Protein AF-A0A1I7ZQM3-F1 (afdb_monomer)

Solvent-accessible surface area (backbone atoms only — not comparable to full-atom values): 8432 Å² total; per-residue (Å²): 134,57,80,67,60,59,53,55,61,49,48,74,74,44,77,60,56,40,72,76,72,72,52,72,89,86,56,95,66,70,102,60,100,79,82,83,59,92,85,67,74,84,67,52,74,66,54,54,49,51,52,52,23,46,53,50,17,51,54,26,33,54,54,12,51,54,28,45,77,70,70,34,55,71,62,13,45,52,24,20,52,52,8,39,70,52,26,80,77,47,35,69,31,30,35,55,37,16,54,54,31,39,74,72,66,40,36,71,67,15,45,57,28,22,52,52,19,37,72,68,37,74,80,43,62,67,34,62,52,49,42,56,54,41,53,52,54,49,52,52,62,59,58,73,75,66,73,82,128

Sequence (149 aa):
MSSEEVADEWATRNPAVPTLYGFDSSCSTSFLPCFSREGCAPTDPAELRRAQNKDAAARAVAKGVERMKNKQNLGAIQAFNEALSYDEHYADAYVARAATLANDGKFEPAVGDLERALAIDCEHQNARQYIVTTLLAWGNRYHHGCFWN

Secondary structure (DSSP, 8-state):
--HHHHHHHHHTT-TTHHHHHT--TT--S-S-S----TT-----HHHHHHHHHHHHHHHHHHHHHHHHHTT-HHHHHHHHHHHHHH-TT-HHHHHHHHHHHHHTT-HHHHHHHHHHHHHH-TT-HHHHHHHHHHHHHHHHHHHTT----

Foldseek 3Di:
DDPVVVVVVVCVVCVCVCVVPVHDPVDPDDDDPDDPDPPPPPPPVVNVLLVVLQVQLVVLQVVLVVCVVVVNLVSSLVSLVSSCVSPVLNLSSLLSNLVSCLVVVNLVSSLVSLVSSCVSPVVPPSSVVSNVVSVVSNVVVVVVVPPDD

Mean predicted aligned error: 13.29 Å

Structure (mmCIF, N/CA/C/O backbone):
data_AF-A0A1I7ZQM3-F1
#
_entry.id   AF-A0A1I7ZQM3-F1
#
loop_
_atom_site.group_PDB
_atom_site.id
_atom_site.type_symbol
_atom_site.label_atom_id
_atom_site.label_alt_id
_atom_site.label_comp_id
_atom_site.label_asym_id
_atom_site.label_entity_id
_atom_site.label_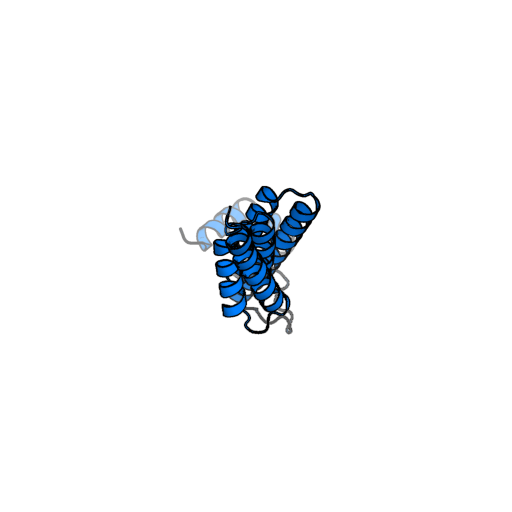seq_id
_atom_site.pdbx_PDB_ins_code
_atom_site.Cartn_x
_atom_site.Cartn_y
_atom_site.Cartn_z
_atom_site.occupancy
_atom_site.B_iso_or_equiv
_atom_site.auth_seq_id
_atom_site.auth_comp_id
_atom_site.auth_asym_id
_atom_site.auth_atom_id
_atom_site.pdbx_PDB_model_num
ATOM 1 N N . MET A 1 1 ? 9.969 18.703 -40.131 1.00 48.38 1 MET A N 1
ATOM 2 C CA . MET A 1 1 ? 11.324 18.922 -39.604 1.00 48.38 1 MET A CA 1
ATOM 3 C C . MET A 1 1 ? 11.761 17.604 -39.012 1.00 48.38 1 MET A C 1
ATOM 5 O O . MET A 1 1 ? 11.163 17.166 -38.031 1.00 48.38 1 MET A O 1
ATOM 9 N N . SER A 1 2 ? 12.640 16.893 -39.714 1.00 42.41 2 SER A N 1
ATOM 10 C CA . SER A 1 2 ? 13.170 15.617 -39.229 1.00 42.41 2 SER A CA 1
ATOM 11 C C . SER A 1 2 ? 14.131 15.882 -38.069 1.00 42.41 2 SER A C 1
ATOM 13 O O . SER A 1 2 ? 14.695 16.968 -37.948 1.00 42.41 2 SER A O 1
ATOM 15 N N . SER A 1 3 ? 14.313 14.897 -37.195 1.00 46.19 3 SER A N 1
ATOM 16 C CA . SER A 1 3 ? 15.253 14.953 -36.066 1.00 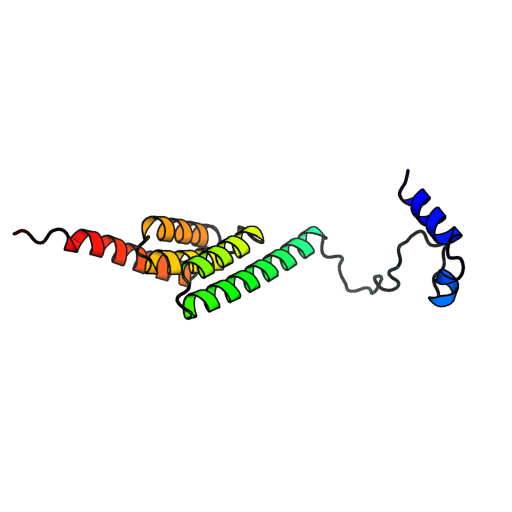46.19 3 SER A CA 1
ATOM 17 C C . SER A 1 3 ? 16.688 15.279 -36.508 1.00 46.19 3 SER A C 1
ATOM 19 O O . SER A 1 3 ? 17.459 15.839 -35.736 1.00 46.19 3 SER A O 1
ATOM 21 N N . GLU A 1 4 ? 17.024 14.933 -37.752 1.00 47.25 4 GLU A N 1
ATOM 22 C CA . GLU A 1 4 ? 18.316 15.180 -38.399 1.00 47.25 4 GLU A CA 1
ATOM 23 C C . GLU A 1 4 ? 18.546 16.677 -38.655 1.00 47.25 4 GLU A C 1
ATOM 25 O O . GLU A 1 4 ? 19.622 17.195 -38.381 1.00 47.25 4 GLU A O 1
ATOM 30 N N . GLU A 1 5 ? 17.501 17.403 -39.061 1.00 49.47 5 GLU A N 1
ATOM 31 C CA . GLU A 1 5 ? 17.571 18.829 -39.410 1.00 49.47 5 GLU A CA 1
ATOM 32 C C . GLU A 1 5 ? 17.891 19.712 -38.185 1.00 49.47 5 GLU A C 1
ATOM 34 O O . GLU A 1 5 ? 18.591 20.718 -38.286 1.00 49.47 5 GLU A O 1
ATOM 39 N N . VAL A 1 6 ? 17.431 19.304 -36.995 1.00 53.88 6 VAL A N 1
ATOM 40 C CA . VAL A 1 6 ? 17.643 20.037 -35.732 1.00 53.88 6 VAL A CA 1
ATOM 41 C C . VAL A 1 6 ? 19.065 19.840 -35.184 1.00 53.88 6 VAL A C 1
ATOM 43 O O . VAL A 1 6 ? 19.621 20.750 -34.562 1.00 53.88 6 VAL A O 1
ATOM 46 N N . ALA A 1 7 ? 19.672 18.670 -35.410 1.00 53.00 7 ALA A N 1
ATOM 47 C CA . ALA A 1 7 ? 21.038 18.380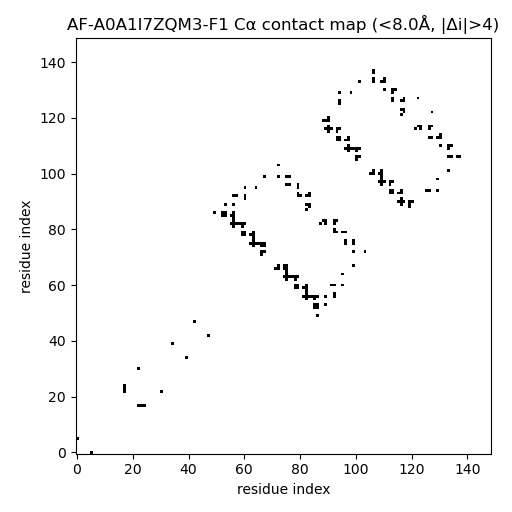 -34.968 1.00 53.00 7 ALA A CA 1
ATOM 48 C C . ALA A 1 7 ? 22.074 19.200 -35.757 1.00 53.00 7 ALA A C 1
ATOM 50 O O . ALA A 1 7 ? 23.000 19.765 -35.162 1.00 53.00 7 ALA A O 1
ATOM 51 N N . ASP A 1 8 ? 21.859 19.346 -37.066 1.00 54.56 8 ASP A N 1
ATOM 52 C CA . ASP A 1 8 ? 22.720 20.136 -37.952 1.00 54.56 8 ASP A CA 1
ATOM 53 C C . ASP A 1 8 ? 22.687 21.639 -37.614 1.00 54.56 8 ASP A C 1
ATOM 55 O O . ASP A 1 8 ? 23.721 22.319 -37.629 1.00 54.56 8 ASP A O 1
ATOM 59 N N . GLU A 1 9 ? 21.522 22.167 -37.224 1.00 53.16 9 GLU A N 1
ATOM 60 C CA . GLU A 1 9 ? 21.336 23.582 -36.858 1.00 53.16 9 GLU A CA 1
ATOM 61 C C . GLU A 1 9 ? 21.964 23.955 -35.494 1.00 53.16 9 GLU A C 1
ATOM 63 O O . GLU A 1 9 ? 22.259 25.125 -35.212 1.00 53.16 9 GLU A O 1
ATOM 68 N N . TRP A 1 10 ? 22.156 22.974 -34.609 1.00 57.56 10 TRP A N 1
ATOM 69 C CA . TRP A 1 10 ? 22.869 23.156 -33.341 1.00 57.56 10 TRP A CA 1
ATOM 70 C C . TRP A 1 10 ? 24.388 23.071 -33.535 1.00 57.56 10 TRP A C 1
ATOM 72 O O . TRP A 1 10 ? 25.122 23.920 -33.017 1.00 57.56 10 TRP A O 1
ATOM 82 N N . ALA A 1 11 ? 24.858 22.103 -34.327 1.00 54.03 11 ALA A N 1
ATOM 83 C CA . ALA A 1 11 ? 26.281 21.897 -34.604 1.00 54.03 11 ALA A CA 1
ATOM 84 C C . ALA A 1 11 ? 26.919 23.100 -35.322 1.00 54.03 11 ALA A C 1
ATOM 86 O O . ALA A 1 11 ? 28.038 23.503 -35.002 1.00 54.03 11 ALA A O 1
ATOM 87 N N . THR A 1 12 ? 26.180 23.741 -36.230 1.00 58.47 12 THR A N 1
ATOM 88 C CA . THR A 1 12 ? 26.615 24.966 -36.926 1.00 58.47 12 THR A CA 1
ATOM 89 C C . THR A 1 12 ? 26.738 26.182 -36.006 1.00 58.47 12 THR A C 1
ATOM 91 O O . THR A 1 12 ? 27.559 27.063 -36.261 1.00 58.47 12 THR A O 1
ATOM 94 N N . ARG A 1 13 ? 25.970 26.234 -34.911 1.00 58.44 13 ARG A N 1
ATOM 95 C CA . ARG A 1 13 ? 26.021 27.336 -33.936 1.00 58.44 13 ARG A CA 1
ATOM 96 C C . ARG A 1 13 ? 27.150 27.214 -32.916 1.00 58.44 13 ARG A C 1
ATOM 98 O O . ARG A 1 13 ? 27.519 28.226 -32.328 1.00 58.44 13 ARG A O 1
ATOM 105 N N . ASN A 1 14 ? 27.700 26.020 -32.703 1.00 56.03 14 ASN A N 1
ATOM 106 C CA . ASN A 1 14 ? 28.720 25.771 -31.681 1.00 56.03 14 ASN A CA 1
ATOM 107 C C . ASN A 1 14 ? 29.852 24.856 -32.197 1.00 56.03 14 ASN A C 1
ATOM 109 O O . ASN A 1 14 ? 30.044 23.741 -31.705 1.00 56.03 14 ASN A O 1
ATOM 113 N N . PRO A 1 15 ? 30.665 25.343 -33.154 1.00 59.47 15 PRO A N 1
ATOM 114 C CA . PRO A 1 15 ? 31.665 24.537 -33.863 1.00 59.47 15 PRO A CA 1
ATOM 115 C C . PRO A 1 15 ? 32.834 24.055 -32.987 1.00 59.47 15 PRO A C 1
ATOM 117 O O . PRO A 1 15 ? 33.605 23.198 -33.405 1.00 59.47 15 PRO A O 1
ATOM 120 N N . ALA A 1 16 ? 32.987 24.590 -31.771 1.00 57.12 16 ALA A N 1
ATOM 121 C CA . ALA A 1 16 ? 34.057 24.205 -30.851 1.00 57.12 16 ALA A CA 1
ATOM 122 C C . ALA A 1 16 ? 33.713 22.986 -29.978 1.00 57.12 16 ALA A C 1
ATOM 124 O O . ALA A 1 16 ? 34.618 22.346 -29.448 1.00 57.12 16 ALA A O 1
ATOM 125 N N . VAL A 1 17 ? 32.428 22.657 -29.811 1.00 61.72 17 VAL A N 1
ATOM 126 C CA . VAL A 1 17 ? 31.974 21.601 -28.887 1.00 61.72 17 VAL A CA 1
ATOM 127 C C . VAL A 1 17 ? 32.498 20.205 -29.266 1.00 61.72 17 VAL A C 1
ATOM 129 O O . VAL A 1 17 ? 32.964 19.508 -28.361 1.00 61.72 17 VAL A O 1
ATOM 132 N N . PRO A 1 18 ? 32.523 19.794 -30.553 1.00 57.22 18 PRO A N 1
ATOM 133 C CA . PRO A 1 18 ? 33.075 18.494 -30.947 1.00 57.22 18 PRO A CA 1
ATOM 134 C C . PRO A 1 18 ? 34.563 18.358 -30.600 1.00 57.22 18 PRO A C 1
ATOM 136 O O . PRO A 1 18 ? 34.988 17.338 -30.066 1.00 57.22 18 PRO A O 1
ATOM 139 N N . THR A 1 19 ? 35.341 19.422 -30.809 1.00 56.12 19 THR A N 1
ATOM 140 C CA . THR A 1 19 ? 36.781 19.462 -30.516 1.00 56.12 19 THR A CA 1
ATOM 141 C C . THR A 1 19 ? 37.074 19.493 -29.014 1.00 56.12 19 THR A C 1
ATOM 143 O O . THR A 1 19 ? 38.058 18.912 -28.568 1.00 56.12 19 THR A O 1
ATOM 146 N N . LEU A 1 20 ? 36.224 20.154 -28.220 1.00 54.81 20 LEU A N 1
ATOM 147 C CA . LEU A 1 20 ? 36.430 20.339 -26.778 1.00 54.81 20 LEU A CA 1
ATOM 148 C C . LEU A 1 20 ? 36.115 19.072 -25.967 1.00 54.81 20 LEU A C 1
ATOM 150 O O . LEU A 1 20 ? 36.711 18.854 -24.915 1.00 54.81 20 LEU A O 1
ATOM 154 N N . TYR A 1 21 ? 35.213 18.231 -26.479 1.00 57.59 21 TYR A N 1
ATOM 155 C CA . TYR A 1 21 ? 34.793 16.977 -25.844 1.00 57.59 21 TYR A CA 1
ATOM 156 C C . TYR A 1 21 ? 35.175 15.714 -26.635 1.00 57.59 21 TYR A C 1
ATOM 158 O O . TYR A 1 21 ? 34.867 14.611 -26.192 1.00 57.59 21 TYR A O 1
ATOM 166 N N . GLY A 1 22 ? 35.867 15.857 -27.772 1.00 51.44 22 GLY A N 1
ATOM 167 C CA . GLY A 1 22 ? 36.416 14.745 -28.555 1.00 51.44 22 GLY A CA 1
ATOM 168 C C . GLY A 1 22 ? 35.377 13.890 -29.290 1.00 51.44 22 GLY A C 1
ATOM 169 O O . GLY A 1 22 ? 35.565 12.680 -29.389 1.00 51.44 22 GLY A O 1
ATOM 170 N N . PHE A 1 23 ? 34.289 14.484 -29.788 1.00 51.47 23 PHE A N 1
ATOM 171 C CA . PHE A 1 23 ? 33.257 13.767 -30.551 1.00 51.47 23 PHE A CA 1
ATOM 172 C C . PHE A 1 23 ? 33.463 13.899 -32.066 1.00 51.47 23 PHE A C 1
ATOM 174 O O . PHE A 1 23 ? 33.702 14.994 -32.570 1.00 51.47 23 PHE A O 1
ATOM 181 N N . ASP A 1 24 ? 33.311 12.786 -32.789 1.00 50.75 24 ASP A N 1
ATOM 182 C CA . ASP A 1 24 ? 33.256 12.747 -34.254 1.00 50.75 24 ASP A CA 1
ATOM 183 C C . ASP A 1 24 ? 31.814 12.995 -34.725 1.00 50.75 24 ASP A C 1
ATOM 185 O O . ASP A 1 24 ? 30.910 12.201 -34.456 1.00 50.75 24 ASP A O 1
ATOM 189 N N . SER A 1 25 ? 31.595 14.119 -35.410 1.00 51.81 25 SER A N 1
ATOM 190 C CA . SER A 1 25 ? 30.286 14.554 -35.908 1.00 51.81 25 SER A CA 1
ATOM 191 C C . SER A 1 25 ? 29.799 13.787 -37.141 1.00 51.81 25 SER A C 1
ATOM 193 O O . SER A 1 25 ? 28.681 14.023 -37.589 1.00 51.81 25 SER A O 1
ATOM 195 N N . SER A 1 26 ? 30.604 12.879 -37.699 1.00 52.97 26 SER A N 1
ATOM 196 C CA . SER A 1 26 ? 30.219 12.058 -3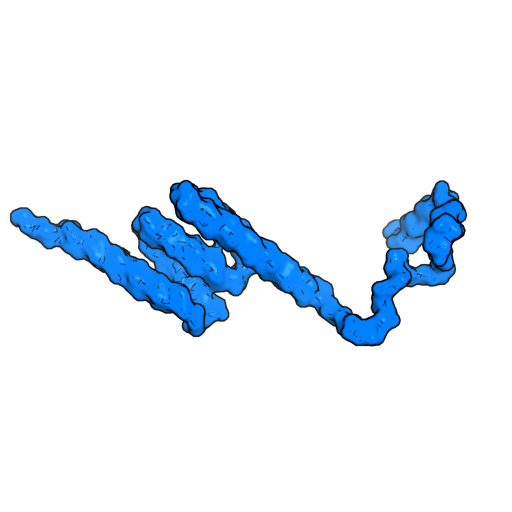8.855 1.00 52.97 26 SER A CA 1
ATOM 197 C C . SER A 1 26 ? 29.487 10.761 -38.485 1.00 52.97 26 SER A C 1
ATOM 199 O O . SER A 1 26 ? 28.962 10.072 -39.360 1.00 52.97 26 SER A O 1
ATOM 201 N N . CYS A 1 27 ? 29.412 10.423 -37.194 1.00 48.34 27 CYS A N 1
ATOM 202 C CA . CYS A 1 27 ? 28.770 9.204 -36.722 1.00 48.34 27 CYS A CA 1
ATOM 203 C C . CYS A 1 27 ? 27.297 9.472 -36.368 1.00 48.34 27 CYS A C 1
ATOM 205 O O . CYS A 1 27 ? 27.001 10.142 -35.380 1.00 48.34 27 CYS A O 1
ATOM 207 N N . SER A 1 28 ? 26.353 8.920 -37.141 1.00 55.09 28 SER A N 1
ATOM 208 C CA . SER A 1 28 ? 24.897 9.054 -36.923 1.00 55.09 28 SER A CA 1
ATOM 209 C C . SER A 1 28 ? 24.363 8.373 -35.650 1.00 55.09 28 SER A C 1
ATOM 211 O O . SER A 1 28 ? 23.161 8.149 -35.519 1.00 55.09 28 SER A O 1
ATOM 213 N N . THR A 1 29 ? 25.216 8.040 -34.684 1.00 53.34 29 THR A N 1
ATOM 214 C CA . THR A 1 29 ? 24.809 7.457 -33.405 1.00 53.34 29 THR A CA 1
ATOM 215 C C . THR A 1 29 ? 25.239 8.364 -32.259 1.00 53.34 29 THR A C 1
ATOM 217 O O . THR A 1 29 ? 26.406 8.396 -31.889 1.00 53.34 29 THR A O 1
ATOM 220 N N . SER A 1 30 ? 24.250 9.106 -31.750 1.00 54.75 30 SER A N 1
ATOM 221 C CA . SER A 1 30 ? 24.079 9.702 -30.412 1.00 54.75 30 SER A CA 1
ATOM 222 C C . SER A 1 30 ? 25.282 9.780 -29.451 1.00 54.75 30 SER A C 1
ATOM 224 O O . SER A 1 30 ? 25.955 8.786 -29.210 1.00 54.75 30 SER A O 1
ATOM 226 N N . PHE A 1 31 ? 25.398 10.934 -28.772 1.00 51.62 31 PHE A N 1
ATOM 227 C CA . PHE A 1 31 ? 26.291 11.360 -27.667 1.00 51.62 31 PHE A CA 1
ATOM 228 C C . PHE A 1 31 ? 26.476 10.413 -26.443 1.00 51.62 31 PHE A C 1
ATOM 230 O O . PHE A 1 31 ? 26.564 10.867 -25.304 1.00 51.62 31 PHE A O 1
ATOM 237 N N . LEU A 1 32 ? 26.587 9.098 -26.620 1.00 50.34 32 LEU A N 1
ATOM 238 C CA . LEU A 1 32 ? 26.950 8.153 -25.562 1.00 50.34 32 LEU A CA 1
ATOM 239 C C . LEU A 1 32 ? 28.145 7.302 -26.009 1.00 50.34 32 LEU A C 1
ATOM 241 O O . LEU A 1 32 ? 27.961 6.211 -26.549 1.00 50.34 32 LEU A O 1
ATOM 245 N N . PRO A 1 33 ? 29.386 7.740 -25.742 1.00 48.06 33 PRO A N 1
ATOM 246 C CA . PRO A 1 33 ? 30.571 6.940 -25.994 1.00 48.06 33 PRO A CA 1
ATOM 247 C C . PRO A 1 33 ? 30.786 5.962 -24.829 1.00 48.06 33 PRO A C 1
ATOM 249 O O . PRO A 1 33 ? 31.800 6.043 -24.152 1.00 48.06 33 PRO A O 1
ATOM 252 N N . CYS A 1 34 ? 29.808 5.092 -24.536 1.00 42.47 34 CYS A N 1
ATOM 253 C CA . CYS A 1 34 ? 29.995 3.829 -23.799 1.00 42.47 34 CYS A CA 1
ATOM 254 C C . CYS A 1 34 ? 28.662 3.065 -23.650 1.00 42.47 34 CYS A C 1
ATOM 256 O O . CYS A 1 34 ? 28.076 3.023 -22.573 1.00 42.47 34 CYS A O 1
ATOM 258 N N . PHE A 1 35 ? 28.158 2.442 -24.715 1.00 44.31 35 PHE A N 1
ATOM 259 C CA . PHE A 1 35 ? 27.136 1.388 -24.573 1.00 44.31 35 PHE A CA 1
ATOM 260 C C . PHE A 1 35 ? 27.385 0.189 -25.498 1.00 44.31 35 PHE A C 1
ATOM 262 O O . PHE A 1 35 ? 26.479 -0.571 -25.807 1.00 44.31 35 PHE A O 1
ATOM 269 N N . SER A 1 36 ? 28.645 -0.013 -25.891 1.00 46.16 36 SER A N 1
ATOM 270 C CA . SER A 1 36 ? 29.105 -1.226 -26.577 1.00 46.16 36 SER A CA 1
ATOM 271 C C . SER A 1 36 ? 30.108 -1.978 -25.706 1.00 46.16 36 SER A C 1
ATOM 273 O O . SER A 1 36 ? 31.184 -2.357 -26.158 1.00 46.16 36 SER A O 1
ATOM 275 N N . ARG A 1 37 ? 29.784 -2.163 -24.419 1.00 44.38 37 ARG A N 1
ATOM 276 C CA . ARG A 1 37 ? 30.452 -3.179 -23.602 1.00 44.38 37 ARG A CA 1
ATOM 277 C C . ARG A 1 37 ? 29.630 -4.454 -23.717 1.00 44.38 37 ARG A C 1
ATOM 279 O O . ARG A 1 37 ? 28.546 -4.550 -23.142 1.00 44.38 37 ARG A O 1
ATOM 286 N N . GLU A 1 38 ? 30.151 -5.401 -24.486 1.00 41.31 38 GLU A N 1
ATOM 287 C CA . GLU A 1 38 ? 29.660 -6.776 -24.542 1.00 41.31 38 GLU A CA 1
ATOM 288 C C . GLU A 1 38 ? 29.453 -7.285 -23.103 1.00 41.31 38 GLU A C 1
ATOM 290 O O . GLU A 1 38 ? 30.390 -7.327 -22.303 1.00 41.31 38 GLU A O 1
ATOM 295 N N . GLY A 1 39 ? 28.194 -7.555 -22.740 1.00 52.12 39 GLY A N 1
ATOM 296 C CA . GLY A 1 39 ? 27.797 -8.006 -21.401 1.00 52.12 39 GLY A CA 1
ATOM 297 C C . GLY A 1 39 ? 26.708 -7.179 -20.707 1.00 52.12 39 GLY A C 1
ATOM 298 O O . GLY A 1 39 ? 26.119 -7.672 -19.750 1.00 52.12 39 GLY A O 1
ATOM 299 N N . CYS A 1 40 ? 26.381 -5.973 -21.183 1.00 49.41 40 CYS A N 1
ATOM 300 C CA . CYS A 1 40 ? 25.166 -5.272 -20.755 1.00 49.41 40 CYS A CA 1
ATOM 301 C C . CYS A 1 40 ? 24.065 -5.587 -21.773 1.00 49.41 40 CYS A C 1
ATOM 303 O O . CYS A 1 40 ? 24.005 -4.964 -22.831 1.00 49.41 40 CYS A O 1
ATOM 305 N N . ALA A 1 41 ? 23.251 -6.615 -21.517 1.00 49.59 41 ALA A N 1
ATOM 306 C CA . ALA A 1 41 ? 22.086 -6.865 -22.360 1.00 49.59 41 ALA A CA 1
ATOM 307 C C . ALA A 1 41 ? 21.244 -5.575 -22.416 1.00 49.59 41 ALA A C 1
ATOM 309 O O . ALA A 1 41 ? 21.043 -4.963 -21.360 1.00 49.59 41 ALA A O 1
ATOM 310 N N . PRO A 1 42 ? 20.766 -5.133 -23.596 1.00 52.38 42 PRO A N 1
ATOM 311 C CA . PRO A 1 42 ? 19.744 -4.105 -23.647 1.00 52.38 42 PRO A CA 1
ATOM 312 C C . PRO A 1 42 ? 18.521 -4.694 -22.947 1.00 52.38 42 PRO A C 1
ATOM 314 O O . PRO A 1 42 ? 17.788 -5.492 -23.523 1.00 52.38 42 PRO A O 1
ATOM 317 N N . THR A 1 43 ? 18.352 -4.369 -21.668 1.00 64.38 43 THR A N 1
ATOM 318 C CA . THR A 1 43 ? 17.070 -4.568 -21.004 1.00 64.38 43 THR A CA 1
ATOM 319 C C . THR A 1 43 ? 16.073 -3.768 -21.818 1.00 64.38 43 THR A C 1
ATOM 321 O O . THR A 1 43 ? 16.337 -2.617 -22.184 1.00 64.38 43 THR A O 1
ATOM 324 N N . ASP A 1 44 ? 14.978 -4.415 -22.201 1.00 79.94 44 ASP A N 1
ATOM 325 C CA . ASP A 1 44 ? 13.920 -3.762 -22.959 1.00 79.94 44 ASP A CA 1
ATOM 326 C C . ASP A 1 44 ? 13.581 -2.438 -22.236 1.00 79.94 44 ASP A C 1
ATOM 328 O O . ASP A 1 44 ? 13.388 -2.447 -21.014 1.00 79.94 44 ASP A O 1
ATOM 332 N N . PRO A 1 45 ? 13.533 -1.275 -22.916 1.00 82.25 45 PRO A N 1
ATOM 333 C CA . PRO A 1 45 ? 13.135 -0.016 -22.285 1.00 82.25 45 PRO A CA 1
ATOM 334 C C . PRO A 1 45 ? 11.823 -0.113 -21.483 1.00 82.25 45 PRO A C 1
ATOM 336 O O . PRO A 1 45 ? 11.584 0.683 -20.568 1.00 82.25 45 PRO A O 1
ATOM 339 N N . ALA A 1 46 ? 10.947 -1.069 -21.804 1.00 85.06 46 ALA A N 1
ATOM 340 C CA . ALA A 1 46 ? 9.783 -1.404 -20.991 1.00 85.06 46 ALA A CA 1
ATOM 341 C C . ALA A 1 46 ? 10.144 -2.063 -19.644 1.00 85.06 46 ALA A C 1
ATOM 343 O O . ALA A 1 46 ? 9.564 -1.696 -18.623 1.00 85.06 46 ALA A O 1
ATOM 344 N N . GLU A 1 47 ? 11.100 -2.990 -19.608 1.00 84.88 47 GLU A N 1
ATOM 345 C CA . GLU A 1 47 ? 11.599 -3.621 -18.377 1.00 84.88 47 GLU A CA 1
ATOM 346 C C . GLU A 1 47 ? 12.269 -2.607 -17.452 1.00 84.88 47 GLU A C 1
ATOM 348 O O . GLU A 1 47 ? 11.982 -2.591 -16.254 1.00 84.88 47 GLU A O 1
ATOM 353 N N . LEU A 1 48 ? 13.083 -1.702 -18.006 1.00 86.69 48 LEU A N 1
ATOM 354 C CA . LEU A 1 48 ? 13.699 -0.616 -17.237 1.00 86.69 48 LEU A CA 1
ATOM 355 C C . LEU A 1 48 ? 12.644 0.262 -16.559 1.00 86.69 48 LEU A C 1
ATOM 357 O O . LEU A 1 48 ? 12.746 0.539 -15.364 1.00 86.69 48 LEU A O 1
ATOM 361 N N . ARG A 1 49 ? 11.597 0.655 -17.295 1.00 89.94 49 ARG A N 1
ATOM 362 C CA . ARG A 1 49 ? 10.489 1.440 -16.729 1.00 89.94 49 ARG A CA 1
ATOM 363 C C . ARG A 1 49 ? 9.729 0.673 -15.652 1.00 89.94 49 ARG A C 1
ATOM 365 O O . ARG A 1 49 ? 9.417 1.252 -14.618 1.00 89.94 49 ARG A O 1
ATOM 372 N N . ARG A 1 50 ? 9.463 -0.622 -15.850 1.00 88.94 50 ARG A N 1
ATOM 373 C CA . ARG A 1 50 ? 8.810 -1.467 -14.832 1.00 88.94 50 ARG A CA 1
ATOM 374 C C . ARG A 1 50 ? 9.634 -1.541 -13.548 1.00 88.94 50 ARG A C 1
ATOM 376 O O . ARG A 1 50 ? 9.077 -1.354 -12.471 1.00 88.94 50 ARG A O 1
ATOM 383 N N . ALA A 1 51 ? 10.945 -1.756 -13.654 1.00 90.62 51 ALA A N 1
ATOM 384 C CA . ALA A 1 51 ? 11.839 -1.787 -12.498 1.00 90.62 51 ALA A CA 1
ATOM 385 C C . ALA A 1 51 ? 11.854 -0.438 -11.758 1.00 90.62 51 ALA A C 1
ATOM 387 O O . ALA A 1 51 ? 11.652 -0.393 -10.547 1.00 90.62 51 ALA A O 1
ATOM 388 N N . GLN A 1 52 ? 11.987 0.669 -12.493 1.00 93.81 52 GLN A N 1
ATOM 389 C CA . GLN A 1 52 ? 11.964 2.018 -11.919 1.00 93.81 52 GLN A CA 1
ATOM 390 C C . GLN A 1 52 ? 10.639 2.342 -11.219 1.00 93.81 52 GLN A C 1
ATOM 392 O O . GLN A 1 52 ? 10.646 2.918 -10.128 1.00 93.81 52 GLN A O 1
ATOM 397 N N . ASN A 1 53 ? 9.512 1.962 -11.824 1.00 95.69 53 ASN A N 1
ATOM 398 C CA . ASN A 1 53 ? 8.183 2.141 -11.246 1.00 95.69 53 ASN A CA 1
ATOM 399 C C . ASN A 1 53 ? 8.012 1.320 -9.969 1.00 95.69 53 ASN A C 1
ATOM 401 O O . ASN A 1 53 ? 7.535 1.849 -8.966 1.00 95.69 53 ASN A O 1
ATOM 405 N N . LYS A 1 54 ? 8.463 0.062 -9.972 1.00 95.56 54 LYS A N 1
ATOM 406 C CA . LYS A 1 54 ? 8.448 -0.796 -8.786 1.00 95.56 54 LYS A CA 1
ATOM 407 C C . LYS A 1 54 ? 9.294 -0.206 -7.653 1.00 95.56 54 LYS A C 1
ATOM 409 O O . LYS A 1 54 ? 8.839 -0.145 -6.512 1.00 95.56 54 LYS A O 1
ATOM 414 N N . ASP A 1 55 ? 10.483 0.308 -7.961 1.00 96.19 55 ASP A N 1
ATOM 415 C CA . ASP A 1 55 ? 11.340 0.974 -6.974 1.00 96.19 55 ASP A CA 1
ATOM 416 C C . ASP A 1 55 ? 10.704 2.268 -6.437 1.00 96.19 55 ASP A C 1
ATOM 418 O O . ASP A 1 55 ? 10.827 2.593 -5.252 1.00 96.19 55 ASP A O 1
ATOM 422 N N . ALA A 1 56 ? 10.018 3.031 -7.294 1.00 97.25 56 ALA A N 1
ATOM 423 C CA . ALA A 1 56 ? 9.268 4.217 -6.887 1.00 97.25 56 ALA A CA 1
ATOM 424 C C . ALA A 1 56 ? 8.087 3.860 -5.974 1.00 97.25 56 ALA A C 1
ATOM 426 O O . ALA A 1 56 ? 7.912 4.504 -4.934 1.00 97.25 56 ALA A O 1
ATOM 427 N N . ALA A 1 57 ? 7.347 2.799 -6.302 1.00 97.88 57 ALA A N 1
ATOM 428 C CA . ALA A 1 57 ? 6.281 2.262 -5.467 1.00 97.88 57 ALA A CA 1
ATOM 429 C C . ALA A 1 57 ? 6.812 1.847 -4.088 1.00 97.88 57 ALA A C 1
ATOM 431 O O . ALA A 1 57 ? 6.274 2.282 -3.068 1.00 97.88 57 ALA A O 1
ATOM 432 N N . ALA A 1 58 ? 7.927 1.112 -4.036 1.00 97.62 58 ALA A N 1
ATOM 433 C CA . ALA A 1 58 ? 8.560 0.697 -2.785 1.00 97.62 58 ALA A CA 1
ATOM 434 C C . ALA A 1 58 ? 8.949 1.893 -1.893 1.00 97.62 58 ALA A C 1
ATOM 436 O O . ALA A 1 58 ? 8.661 1.902 -0.691 1.00 97.62 58 ALA A O 1
ATOM 437 N N . ARG A 1 59 ? 9.542 2.949 -2.470 1.00 98.06 59 ARG A N 1
ATOM 438 C CA . ARG A 1 59 ? 9.869 4.184 -1.728 1.00 98.06 59 ARG A CA 1
ATOM 439 C C . ARG A 1 59 ? 8.621 4.896 -1.204 1.00 98.06 59 ARG A C 1
ATOM 441 O O . ARG A 1 59 ? 8.619 5.374 -0.068 1.00 98.06 59 ARG A O 1
ATOM 448 N N . ALA A 1 60 ? 7.559 4.964 -2.004 1.00 98.00 60 ALA A N 1
ATOM 449 C CA . ALA A 1 60 ? 6.293 5.562 -1.591 1.00 98.00 60 ALA A CA 1
ATOM 450 C C . ALA A 1 60 ? 5.626 4.764 -0.452 1.00 98.00 60 ALA A C 1
ATOM 452 O O . ALA A 1 60 ? 5.139 5.366 0.509 1.00 98.00 60 ALA A O 1
ATOM 453 N N . VAL A 1 61 ? 5.695 3.427 -0.480 1.00 98.12 61 VAL A N 1
ATOM 454 C CA . VAL A 1 61 ? 5.253 2.574 0.637 1.00 98.12 61 VAL A CA 1
ATOM 455 C C . VAL A 1 61 ? 6.065 2.851 1.898 1.00 98.12 61 VAL A C 1
ATOM 457 O O . VAL A 1 61 ? 5.471 3.060 2.955 1.00 98.12 61 VAL A O 1
ATOM 460 N N . ALA A 1 62 ? 7.395 2.930 1.808 1.00 97.88 62 ALA A N 1
ATOM 461 C CA . ALA A 1 62 ? 8.241 3.239 2.963 1.00 97.88 62 ALA A CA 1
ATOM 462 C C . ALA A 1 62 ? 7.847 4.578 3.619 1.00 97.88 62 ALA A C 1
ATOM 464 O O . ALA A 1 62 ? 7.636 4.642 4.832 1.00 97.88 62 ALA A O 1
ATOM 465 N N . LYS A 1 63 ? 7.624 5.618 2.809 1.00 97.62 63 LYS A N 1
ATOM 466 C CA . LYS A 1 63 ? 7.107 6.922 3.259 1.00 97.62 63 LYS A CA 1
ATOM 467 C C . LYS A 1 63 ? 5.722 6.811 3.908 1.00 97.62 63 LYS A C 1
ATOM 469 O O . LYS A 1 63 ? 5.451 7.472 4.911 1.00 97.62 63 LYS A O 1
ATOM 474 N N . GLY A 1 64 ? 4.831 5.986 3.359 1.00 97.69 64 GLY A N 1
ATOM 475 C CA . GLY A 1 64 ? 3.519 5.712 3.951 1.00 97.69 64 GLY A CA 1
ATOM 476 C C . GLY A 1 64 ? 3.624 5.051 5.325 1.00 97.69 64 GLY A C 1
ATOM 477 O O . GLY A 1 64 ? 2.973 5.494 6.271 1.00 97.69 64 GLY A O 1
ATOM 478 N N . VAL A 1 65 ? 4.513 4.068 5.470 1.00 96.69 65 VAL A N 1
ATOM 479 C CA . VAL A 1 65 ? 4.789 3.385 6.743 1.00 96.69 65 VAL A CA 1
ATOM 480 C C . VAL A 1 65 ? 5.357 4.351 7.788 1.00 96.69 65 VAL A C 1
ATOM 482 O O . VAL A 1 65 ? 4.949 4.306 8.948 1.00 96.69 65 VAL A O 1
ATOM 485 N N . GLU A 1 66 ? 6.251 5.265 7.408 1.00 97.25 66 GLU A N 1
ATOM 486 C CA . GLU A 1 66 ? 6.730 6.321 8.313 1.00 97.25 66 GLU A CA 1
ATOM 487 C C . GLU A 1 66 ? 5.587 7.219 8.806 1.00 97.25 66 GLU A C 1
ATOM 489 O O . GLU A 1 66 ? 5.482 7.505 10.000 1.00 97.25 66 GLU A O 1
ATOM 494 N N . ARG A 1 67 ? 4.671 7.608 7.913 1.00 96.00 67 ARG A N 1
ATOM 495 C CA . ARG A 1 67 ? 3.484 8.395 8.282 1.00 96.00 67 ARG A CA 1
ATOM 496 C C . ARG A 1 67 ? 2.539 7.626 9.207 1.00 96.00 67 ARG A C 1
ATOM 498 O O . ARG A 1 67 ? 2.029 8.219 10.157 1.00 96.00 67 ARG A O 1
ATOM 505 N N . MET A 1 68 ? 2.353 6.318 8.999 1.00 94.62 68 MET A N 1
ATOM 506 C CA . MET A 1 68 ? 1.590 5.468 9.927 1.00 94.62 68 MET A CA 1
ATOM 507 C C . MET A 1 68 ? 2.209 5.464 11.327 1.00 94.62 68 MET A C 1
ATOM 509 O O . MET A 1 68 ? 1.490 5.626 12.312 1.00 94.62 68 MET A O 1
ATOM 513 N N . LYS A 1 69 ? 3.540 5.328 11.430 1.00 93.56 69 LYS A N 1
ATOM 514 C CA . LYS A 1 69 ? 4.257 5.376 12.719 1.00 93.56 69 LYS A CA 1
ATOM 515 C C . LYS A 1 69 ? 4.036 6.707 13.441 1.00 93.56 69 LYS A C 1
ATOM 517 O O . LYS A 1 69 ? 3.883 6.728 14.659 1.00 93.56 69 LYS A O 1
ATOM 522 N N . ASN A 1 70 ? 3.916 7.792 12.681 1.00 94.44 70 ASN A N 1
ATOM 523 C CA . ASN A 1 70 ? 3.601 9.127 13.189 1.00 94.44 70 ASN A CA 1
ATOM 524 C C . ASN A 1 70 ? 2.094 9.364 13.435 1.00 94.44 70 ASN A C 1
ATOM 526 O O . ASN A 1 70 ? 1.694 10.499 13.686 1.00 94.44 70 ASN A O 1
ATOM 530 N N . LYS A 1 71 ? 1.248 8.323 13.364 1.00 92.25 71 LYS A N 1
ATOM 531 C CA . LYS A 1 71 ? -0.224 8.381 13.495 1.00 92.25 71 LYS A CA 1
ATOM 532 C C . LYS A 1 71 ? -0.920 9.280 12.462 1.00 92.25 71 LYS A C 1
ATOM 534 O O . LYS A 1 71 ? -2.036 9.749 12.677 1.00 92.25 71 LYS A O 1
ATOM 539 N N . GLN A 1 72 ? -0.275 9.527 11.324 1.00 94.56 72 GLN A N 1
ATOM 540 C CA . GLN A 1 72 ? -0.801 10.348 10.233 1.00 94.56 72 GLN A CA 1
ATOM 541 C C . GLN A 1 72 ? -1.519 9.470 9.198 1.00 94.56 72 GLN A C 1
ATOM 543 O O . GLN A 1 72 ? -1.056 9.326 8.065 1.00 94.56 72 GLN A O 1
ATOM 548 N N . ASN A 1 73 ? -2.663 8.892 9.572 1.00 92.56 73 ASN A N 1
ATOM 549 C CA . ASN A 1 73 ? -3.354 7.865 8.772 1.00 92.56 73 ASN A CA 1
ATOM 550 C C . ASN A 1 73 ? -3.749 8.358 7.369 1.00 92.56 73 ASN A C 1
ATOM 552 O O . ASN A 1 73 ? -3.476 7.689 6.374 1.00 92.56 73 ASN A O 1
ATOM 556 N N . LEU A 1 74 ? -4.289 9.578 7.254 1.00 94.88 74 LEU A N 1
ATOM 557 C CA . LEU A 1 74 ? -4.619 10.180 5.954 1.00 94.88 74 LEU A CA 1
ATOM 558 C C . LEU A 1 74 ? -3.381 10.366 5.065 1.00 94.88 74 LEU A C 1
ATOM 560 O O . LEU A 1 74 ? -3.415 10.070 3.871 1.00 94.88 74 LEU A O 1
ATOM 564 N N . GLY A 1 75 ? -2.274 10.826 5.653 1.00 96.19 75 GLY A N 1
ATOM 565 C CA . GLY A 1 75 ? -1.016 11.002 4.934 1.00 96.19 75 GLY A CA 1
ATOM 566 C C . GLY A 1 75 ? -0.413 9.669 4.488 1.00 96.19 75 GLY A C 1
ATOM 567 O O . GLY A 1 75 ? 0.193 9.608 3.417 1.00 96.19 75 GLY A O 1
ATOM 568 N N . ALA A 1 76 ? -0.571 8.610 5.283 1.00 97.62 76 ALA A N 1
ATOM 569 C CA . ALA A 1 76 ? -0.144 7.265 4.920 1.00 97.62 76 ALA A CA 1
ATOM 570 C C . ALA A 1 76 ? -0.942 6.731 3.724 1.00 97.62 76 ALA A C 1
ATOM 572 O O . ALA A 1 76 ? -0.345 6.329 2.730 1.00 97.62 76 ALA A O 1
ATOM 573 N N . ILE A 1 77 ? -2.276 6.839 3.763 1.00 97.19 77 ILE A N 1
ATOM 574 C CA . ILE A 1 77 ? -3.156 6.426 2.657 1.00 97.19 77 ILE A CA 1
ATOM 575 C C . ILE A 1 77 ? -2.785 7.145 1.356 1.00 97.19 77 ILE A C 1
ATOM 577 O O . ILE A 1 77 ? -2.709 6.512 0.307 1.00 97.19 77 ILE A O 1
ATOM 581 N N . GLN A 1 78 ? -2.495 8.449 1.412 1.00 97.62 78 GLN A N 1
ATOM 582 C CA . GLN A 1 78 ? -2.037 9.195 0.236 1.00 97.62 78 GLN A CA 1
ATOM 583 C C . GLN A 1 78 ? -0.722 8.650 -0.333 1.00 97.62 78 GLN A C 1
ATOM 585 O O . GLN A 1 78 ? -0.596 8.533 -1.547 1.00 97.62 78 GLN A O 1
ATOM 590 N N . ALA A 1 79 ? 0.240 8.293 0.521 1.00 98.00 79 ALA A N 1
ATOM 591 C CA . ALA A 1 79 ? 1.506 7.715 0.075 1.00 98.00 79 ALA A CA 1
ATOM 592 C C . ALA A 1 79 ? 1.326 6.304 -0.516 1.00 98.00 79 ALA A C 1
ATOM 594 O O . ALA A 1 79 ? 1.985 5.959 -1.491 1.00 98.00 79 ALA A O 1
ATOM 595 N N . PHE A 1 80 ? 0.394 5.502 0.007 1.00 98.25 80 PHE A N 1
ATOM 596 C CA . PHE A 1 80 ? 0.062 4.205 -0.591 1.00 98.25 80 PHE A CA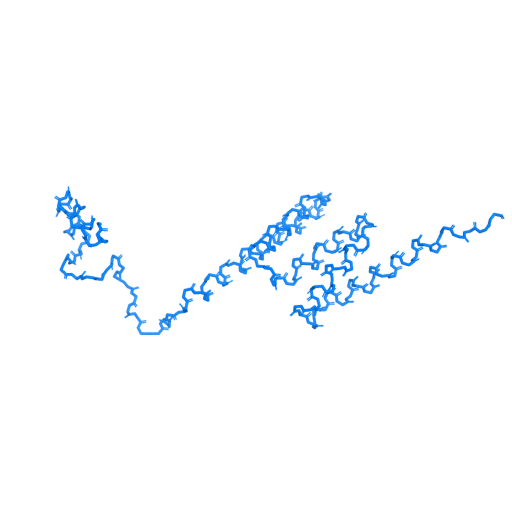 1
ATOM 597 C C . PHE A 1 80 ? -0.674 4.345 -1.927 1.00 98.25 80 PHE A C 1
ATOM 599 O O . PHE A 1 80 ? -0.413 3.581 -2.850 1.00 98.25 80 PHE A O 1
ATOM 606 N N . ASN A 1 81 ? -1.540 5.349 -2.075 1.00 98.19 81 ASN A N 1
ATOM 607 C CA . ASN A 1 81 ? -2.146 5.670 -3.369 1.00 98.19 81 ASN A CA 1
ATOM 608 C C . ASN A 1 81 ? -1.091 6.122 -4.385 1.00 98.19 81 ASN A C 1
ATOM 610 O O . ASN A 1 81 ? -1.162 5.739 -5.547 1.00 98.19 81 ASN A O 1
ATOM 614 N N . GLU A 1 82 ? -0.104 6.905 -3.940 1.00 98.06 82 GLU A N 1
ATOM 615 C CA . GLU A 1 82 ? 1.054 7.278 -4.755 1.00 98.06 82 GLU A CA 1
ATOM 616 C C . GLU A 1 82 ? 1.818 6.021 -5.209 1.00 98.06 82 GLU A C 1
ATOM 618 O O . GLU A 1 82 ? 2.072 5.862 -6.400 1.00 98.06 82 GLU A O 1
ATOM 623 N N . ALA A 1 83 ? 2.094 5.075 -4.303 1.00 98.19 83 ALA A N 1
ATOM 624 C CA . ALA A 1 83 ? 2.747 3.811 -4.652 1.00 98.19 83 ALA A CA 1
ATOM 625 C C . ALA A 1 83 ? 1.998 3.032 -5.747 1.00 98.19 83 ALA A C 1
ATOM 627 O O . ALA A 1 83 ? 2.603 2.621 -6.735 1.00 98.19 83 ALA A O 1
ATOM 628 N N . LEU A 1 84 ? 0.678 2.903 -5.603 1.00 98.00 84 LEU A N 1
ATOM 629 C CA . LEU A 1 84 ? -0.184 2.205 -6.561 1.00 98.00 84 LEU A CA 1
ATOM 630 C C . LEU A 1 84 ? -0.324 2.936 -7.903 1.00 98.00 84 LEU A C 1
ATOM 632 O O . LEU A 1 84 ? -0.693 2.318 -8.895 1.00 98.00 84 LEU A O 1
ATOM 636 N N . SER A 1 85 ? -0.031 4.239 -7.951 1.00 97.94 85 SER A N 1
ATOM 637 C CA . SER A 1 85 ? 0.025 4.988 -9.211 1.00 97.94 85 SER A CA 1
ATOM 638 C C . SER A 1 85 ? 1.299 4.711 -10.013 1.00 97.94 85 SER A C 1
ATOM 640 O O . SER A 1 85 ? 1.276 4.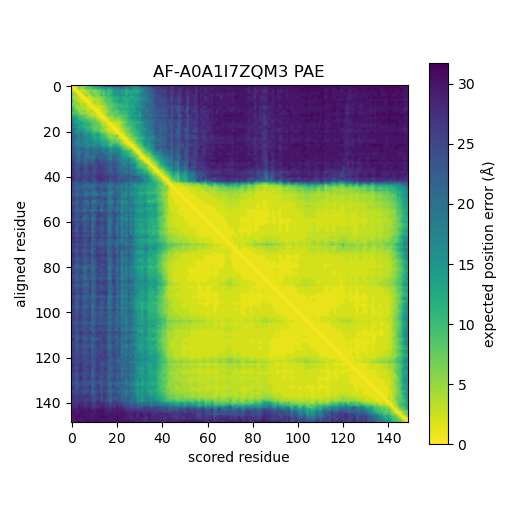814 -11.238 1.00 97.94 85 SER A O 1
ATOM 642 N N . TYR A 1 86 ? 2.397 4.337 -9.343 1.00 97.25 86 TYR A N 1
ATOM 643 C CA . TYR A 1 86 ? 3.619 3.890 -10.013 1.00 97.25 86 TYR A CA 1
ATOM 644 C C . TYR A 1 86 ? 3.502 2.434 -10.468 1.00 97.25 86 TYR A C 1
ATOM 646 O O . TYR A 1 86 ? 3.840 2.119 -11.610 1.00 97.25 86 TYR A O 1
ATOM 654 N N . ASP A 1 87 ? 3.024 1.560 -9.581 1.00 97.00 87 ASP A N 1
ATOM 655 C CA . ASP A 1 87 ? 2.832 0.139 -9.857 1.00 97.00 87 ASP A CA 1
ATOM 656 C C . ASP A 1 87 ? 1.526 -0.364 -9.228 1.00 97.00 87 ASP A C 1
ATOM 658 O O . ASP A 1 87 ? 1.416 -0.575 -8.018 1.00 97.00 87 ASP A O 1
ATOM 662 N N . GLU A 1 88 ? 0.525 -0.581 -10.080 1.00 97.06 88 GLU A N 1
ATOM 663 C CA . GLU A 1 88 ? -0.791 -1.081 -9.678 1.00 97.06 88 GLU A CA 1
ATOM 664 C C . GLU A 1 88 ? -0.767 -2.548 -9.216 1.00 97.06 88 GLU A C 1
ATOM 666 O O . GLU A 1 88 ? -1.725 -2.994 -8.582 1.00 97.06 88 GLU A O 1
ATOM 671 N N . HIS A 1 89 ? 0.320 -3.277 -9.502 1.00 96.50 89 HIS A N 1
ATOM 672 C CA . HIS A 1 89 ? 0.553 -4.668 -9.108 1.00 96.50 89 HIS A CA 1
ATOM 673 C C . HIS A 1 89 ? 1.465 -4.772 -7.873 1.00 96.50 89 HIS A C 1
ATOM 675 O O . HIS A 1 89 ? 1.963 -5.848 -7.544 1.00 96.50 89 HIS A O 1
ATOM 681 N N . TYR A 1 90 ? 1.697 -3.672 -7.151 1.00 97.25 90 TYR A N 1
ATOM 682 C CA . TYR A 1 90 ? 2.519 -3.688 -5.945 1.00 97.25 90 TYR A CA 1
ATOM 683 C C . TYR A 1 90 ? 1.711 -4.153 -4.721 1.00 97.25 90 TYR A C 1
ATOM 685 O O . TYR A 1 90 ? 1.112 -3.349 -4.002 1.00 97.25 90 TYR A O 1
ATOM 693 N N . ALA A 1 91 ? 1.686 -5.468 -4.477 1.00 97.75 91 ALA A N 1
ATOM 694 C CA . ALA A 1 91 ? 0.864 -6.100 -3.436 1.00 97.75 91 ALA A CA 1
ATOM 695 C C . ALA A 1 91 ? 1.068 -5.499 -2.027 1.00 97.75 91 ALA A C 1
ATOM 697 O O . ALA A 1 91 ? 0.090 -5.216 -1.330 1.00 97.75 91 ALA A O 1
ATOM 698 N N . ASP A 1 92 ? 2.313 -5.203 -1.641 1.00 97.19 92 ASP A N 1
ATOM 699 C CA . ASP A 1 92 ? 2.649 -4.593 -0.345 1.00 97.19 92 ASP A CA 1
ATOM 700 C C . ASP A 1 92 ? 1.931 -3.250 -0.106 1.00 97.19 92 ASP A C 1
ATOM 702 O O . ASP A 1 92 ? 1.575 -2.930 1.031 1.00 97.19 92 ASP A O 1
ATOM 706 N N . ALA A 1 93 ? 1.686 -2.453 -1.157 1.00 98.06 93 ALA A N 1
ATOM 707 C CA . ALA A 1 93 ? 0.986 -1.174 -1.019 1.00 98.06 93 ALA A CA 1
ATOM 708 C C . ALA A 1 93 ? -0.488 -1.375 -0.649 1.00 98.06 93 ALA A C 1
ATOM 710 O O . ALA A 1 93 ? -1.001 -0.656 0.212 1.00 98.06 93 ALA A O 1
ATOM 711 N N . TYR A 1 94 ? -1.155 -2.369 -1.245 1.00 98.50 94 TYR A N 1
ATOM 712 C CA . TYR A 1 94 ? -2.519 -2.738 -0.864 1.00 98.50 94 TYR A CA 1
ATOM 713 C C . TYR A 1 94 ? -2.573 -3.244 0.576 1.00 98.50 94 TYR A C 1
ATOM 715 O O . TYR A 1 94 ? -3.424 -2.798 1.342 1.00 98.50 94 TYR A O 1
ATOM 723 N N . VAL A 1 95 ? -1.633 -4.106 0.977 1.00 98.31 95 VAL A N 1
ATOM 724 C CA . VAL A 1 95 ? -1.565 -4.626 2.352 1.00 98.31 95 VAL A CA 1
ATOM 725 C C . VAL A 1 95 ? -1.367 -3.497 3.367 1.00 98.31 95 VAL A C 1
ATOM 727 O O . VAL A 1 95 ? -2.078 -3.430 4.372 1.00 98.31 95 VAL A O 1
ATOM 730 N N . ALA A 1 96 ? -0.440 -2.573 3.107 1.00 97.50 96 ALA A N 1
ATOM 731 C CA . ALA A 1 96 ? -0.171 -1.448 4.000 1.00 97.50 96 ALA A CA 1
ATOM 732 C C . ALA A 1 96 ? -1.356 -0.466 4.080 1.00 97.50 96 ALA A C 1
ATOM 734 O O . ALA A 1 96 ? -1.705 0.019 5.167 1.00 97.50 96 ALA A O 1
ATOM 735 N N . ARG A 1 97 ? -2.030 -0.210 2.950 1.00 98.00 97 ARG A N 1
ATOM 736 C CA . ARG A 1 97 ? -3.245 0.614 2.918 1.00 98.00 97 ARG A CA 1
ATOM 737 C C . ARG A 1 97 ? -4.387 -0.054 3.679 1.00 98.00 97 ARG A C 1
ATOM 739 O O . ARG A 1 97 ? -5.005 0.606 4.514 1.00 98.00 97 ARG A O 1
ATOM 746 N N . ALA A 1 98 ? -4.600 -1.353 3.481 1.00 97.94 98 ALA A N 1
ATOM 747 C CA . ALA A 1 98 ? -5.606 -2.129 4.194 1.00 97.94 98 ALA A CA 1
ATOM 748 C C . ALA A 1 98 ? -5.386 -2.118 5.708 1.00 97.94 98 ALA A C 1
ATOM 750 O O . ALA A 1 98 ? -6.321 -1.847 6.456 1.00 97.94 98 ALA A O 1
ATOM 751 N N . ALA A 1 99 ? -4.150 -2.328 6.168 1.00 96.69 99 ALA A N 1
ATOM 752 C CA . ALA A 1 99 ? -3.816 -2.253 7.588 1.00 96.69 99 ALA A CA 1
ATOM 753 C C . ALA A 1 99 ? -4.149 -0.870 8.179 1.00 96.69 99 ALA A C 1
ATOM 755 O O . ALA A 1 99 ? -4.708 -0.769 9.271 1.00 96.69 99 ALA A O 1
ATOM 756 N N . THR A 1 100 ? -3.873 0.207 7.437 1.00 96.75 100 THR A N 1
ATOM 757 C CA . THR A 1 100 ? -4.238 1.575 7.848 1.00 96.75 100 THR A CA 1
ATOM 758 C C . THR A 1 100 ? -5.753 1.767 7.923 1.00 96.75 100 THR A C 1
ATOM 760 O O . THR A 1 100 ? -6.256 2.321 8.898 1.00 96.75 100 THR A O 1
ATOM 763 N N . LEU A 1 101 ? -6.492 1.281 6.924 1.00 96.69 101 LEU A N 1
ATOM 764 C CA . LEU A 1 101 ? -7.954 1.370 6.871 1.00 96.69 101 LEU A CA 1
ATOM 765 C C . LEU A 1 101 ? -8.625 0.552 7.983 1.00 96.69 101 LEU A C 1
ATOM 767 O O . LEU A 1 101 ? -9.570 1.032 8.609 1.00 96.69 101 LEU A O 1
ATOM 771 N N . ALA A 1 102 ? -8.118 -0.649 8.264 1.00 95.19 102 ALA A N 1
ATOM 772 C CA . ALA A 1 102 ? -8.594 -1.500 9.348 1.00 95.19 102 ALA A CA 1
ATOM 773 C C . ALA A 1 102 ? -8.377 -0.835 10.717 1.00 95.19 102 ALA A C 1
ATOM 775 O O . ALA A 1 102 ? -9.287 -0.841 11.546 1.00 95.19 102 ALA A O 1
ATOM 776 N N . ASN A 1 103 ? -7.226 -0.182 10.925 1.00 92.81 103 ASN A N 1
ATOM 777 C CA . ASN A 1 103 ? -6.961 0.609 12.133 1.00 92.81 103 ASN A CA 1
ATOM 778 C C . ASN A 1 103 ? -7.916 1.809 12.276 1.00 92.81 103 ASN A C 1
ATOM 780 O O . ASN A 1 103 ? -8.297 2.154 13.392 1.00 92.81 103 ASN A O 1
ATOM 784 N N . ASP A 1 104 ? -8.349 2.404 11.161 1.00 92.94 104 ASP A N 1
ATOM 785 C CA . ASP A 1 104 ? -9.388 3.447 11.123 1.00 92.94 104 ASP A CA 1
ATOM 786 C C . ASP A 1 104 ? -10.822 2.883 11.272 1.00 92.94 104 ASP A C 1
ATOM 788 O O . ASP A 1 104 ? -11.804 3.626 11.196 1.00 92.94 104 ASP A O 1
ATOM 792 N N . GLY A 1 105 ? -10.979 1.567 11.458 1.00 92.75 105 GLY A N 1
ATOM 793 C CA . GLY A 1 105 ? -12.272 0.888 11.581 1.00 92.75 105 GLY A CA 1
ATOM 794 C C . GLY A 1 105 ? -13.052 0.768 10.268 1.00 92.75 105 GLY A C 1
ATOM 795 O O . GLY A 1 105 ? -14.243 0.436 10.289 1.00 92.75 105 GLY A O 1
ATOM 796 N N . LYS A 1 106 ? -12.406 1.043 9.130 1.00 95.31 106 LYS A N 1
ATOM 797 C CA . LYS A 1 106 ? -12.958 0.910 7.776 1.00 95.31 106 LYS A CA 1
ATOM 798 C C . LYS A 1 106 ? -12.672 -0.493 7.242 1.00 95.31 106 LYS A C 1
ATOM 800 O O . LYS A 1 106 ? -11.837 -0.681 6.362 1.00 95.31 106 LYS A O 1
ATOM 805 N N . PHE A 1 107 ? -13.358 -1.480 7.806 1.00 95.38 107 PHE A N 1
ATOM 806 C CA . PHE A 1 107 ? -13.084 -2.890 7.528 1.00 95.38 107 PHE A CA 1
ATOM 807 C C . PHE A 1 107 ? -13.440 -3.317 6.099 1.00 95.38 107 PHE A C 1
ATOM 809 O O . PHE A 1 107 ? -12.644 -3.991 5.462 1.00 95.38 107 PHE A O 1
ATOM 816 N N . GLU A 1 108 ? -14.582 -2.881 5.568 1.00 95.44 108 GLU A N 1
ATOM 817 C CA . GLU A 1 108 ? -15.027 -3.231 4.211 1.00 95.44 108 GLU A CA 1
ATOM 818 C C . GLU A 1 108 ? -14.002 -2.856 3.116 1.00 95.44 108 GLU A C 1
ATOM 820 O O . GLU A 1 108 ? -13.558 -3.751 2.393 1.00 95.44 108 GLU A O 1
ATOM 825 N N . PRO A 1 109 ? -13.518 -1.599 3.010 1.00 96.88 109 PRO A N 1
ATOM 826 C CA . PRO A 1 109 ? -12.494 -1.273 2.018 1.00 96.88 109 PRO A CA 1
ATOM 827 C C . PRO A 1 109 ? -11.134 -1.916 2.330 1.00 96.88 109 PRO A C 1
ATOM 829 O O . PRO A 1 109 ? -10.377 -2.188 1.403 1.00 96.88 109 PRO A O 1
ATOM 832 N N . ALA A 1 110 ? -10.817 -2.192 3.603 1.00 97.94 110 ALA A N 1
ATOM 833 C CA . ALA A 1 110 ? -9.592 -2.907 3.960 1.00 97.94 110 ALA A CA 1
ATOM 834 C C . ALA A 1 110 ? -9.601 -4.351 3.433 1.00 97.94 110 ALA A C 1
ATOM 836 O O . ALA A 1 110 ? -8.600 -4.805 2.886 1.00 97.94 110 ALA A O 1
ATOM 837 N N . VAL A 1 111 ? -10.731 -5.057 3.549 1.00 97.88 111 VAL A N 1
ATOM 838 C CA . VAL A 1 111 ? -10.893 -6.408 2.990 1.00 97.88 111 VAL A CA 1
ATOM 839 C C . VAL A 1 111 ? -10.737 -6.378 1.472 1.00 97.88 111 VAL A C 1
ATOM 841 O O . VAL A 1 111 ? -9.959 -7.165 0.943 1.00 97.88 111 VAL A O 1
ATOM 844 N N . GLY A 1 112 ? -11.376 -5.426 0.783 1.00 97.88 112 GLY A N 1
ATOM 845 C CA . GLY A 1 112 ? -11.243 -5.301 -0.673 1.00 97.88 112 GLY A CA 1
ATOM 846 C C . GLY A 1 112 ? -9.800 -5.063 -1.140 1.00 97.88 112 GLY A C 1
ATOM 847 O O . GLY A 1 112 ? -9.382 -5.599 -2.165 1.00 97.88 112 GLY A O 1
ATOM 848 N N . ASP A 1 113 ? -9.005 -4.304 -0.382 1.00 98.12 113 ASP A N 1
ATOM 849 C CA . ASP A 1 113 ? -7.576 -4.133 -0.666 1.00 98.12 113 ASP A CA 1
ATOM 850 C C . ASP A 1 113 ? -6.776 -5.426 -0.430 1.00 98.12 113 ASP A C 1
ATOM 852 O O . ASP A 1 113 ? -5.901 -5.764 -1.228 1.00 98.12 113 ASP A O 1
ATOM 856 N N . LEU A 1 114 ? -7.086 -6.183 0.624 1.00 98.44 114 LEU A N 1
ATOM 857 C CA . LEU A 1 114 ? -6.417 -7.456 0.920 1.00 98.44 114 LEU A CA 1
ATOM 858 C C . LEU A 1 114 ? -6.740 -8.531 -0.118 1.00 98.44 114 LEU A C 1
ATOM 860 O O . LEU A 1 114 ? -5.855 -9.294 -0.498 1.00 98.44 114 LEU A O 1
ATOM 864 N N . GLU A 1 115 ? -7.971 -8.563 -0.623 1.00 98.25 115 GLU A N 1
ATOM 865 C CA . GLU A 1 115 ? -8.362 -9.442 -1.727 1.00 98.25 115 GLU A CA 1
ATOM 866 C C . GLU A 1 115 ? -7.573 -9.128 -3.000 1.00 98.25 115 GLU A C 1
ATOM 868 O O . GLU A 1 115 ? -7.075 -10.045 -3.652 1.00 98.25 115 GLU A O 1
ATOM 873 N N . ARG A 1 116 ? -7.376 -7.843 -3.326 1.00 98.12 116 ARG A N 1
ATOM 874 C CA . ARG A 1 116 ? -6.516 -7.449 -4.455 1.00 98.12 116 ARG A CA 1
ATOM 875 C C . ARG A 1 116 ? -5.066 -7.858 -4.240 1.00 98.12 116 ARG A C 1
ATOM 877 O O . ARG A 1 116 ? -4.450 -8.375 -5.167 1.00 98.12 116 ARG A O 1
ATOM 884 N N . ALA A 1 117 ? -4.530 -7.664 -3.035 1.00 98.12 117 ALA A N 1
ATOM 885 C CA . ALA A 1 117 ? -3.172 -8.093 -2.711 1.00 98.12 117 ALA A CA 1
ATOM 886 C C . ALA A 1 117 ? -2.996 -9.604 -2.925 1.00 98.12 117 ALA A C 1
ATOM 888 O O . ALA A 1 117 ? -2.017 -10.019 -3.535 1.00 98.12 117 ALA A O 1
ATOM 889 N N . LEU A 1 118 ? -3.972 -10.408 -2.491 1.00 97.88 118 LEU A N 1
ATOM 890 C CA . LEU A 1 118 ? -3.975 -11.865 -2.660 1.00 97.88 118 LEU A CA 1
ATOM 891 C C . LEU A 1 118 ? -4.236 -12.315 -4.104 1.00 97.88 118 LEU A C 1
ATOM 893 O O . LEU A 1 118 ? -3.811 -13.400 -4.490 1.00 97.88 118 LEU A O 1
ATOM 897 N N . ALA A 1 119 ? -4.926 -11.507 -4.910 1.00 98.00 119 ALA A N 1
ATOM 898 C CA . ALA A 1 119 ? -5.080 -11.768 -6.338 1.00 98.00 119 ALA A CA 1
ATOM 899 C C . ALA A 1 119 ? -3.765 -11.554 -7.107 1.00 98.00 119 ALA A C 1
ATOM 901 O O . ALA A 1 119 ? -3.511 -12.250 -8.088 1.00 98.00 119 ALA A O 1
ATOM 902 N N . ILE A 1 120 ? -2.936 -10.605 -6.659 1.00 97.31 120 ILE A N 1
ATOM 903 C CA . ILE A 1 120 ? -1.611 -10.326 -7.227 1.00 97.31 120 ILE A CA 1
ATOM 904 C C . ILE A 1 120 ? -0.584 -11.355 -6.740 1.00 97.31 120 ILE A C 1
ATOM 906 O O . ILE A 1 120 ? 0.143 -11.933 -7.545 1.00 97.31 120 ILE A O 1
ATOM 910 N N . ASP A 1 121 ? -0.522 -11.576 -5.427 1.00 97.06 121 ASP A N 1
ATOM 911 C CA . ASP A 1 121 ? 0.350 -12.554 -4.784 1.00 97.06 121 ASP A CA 1
ATOM 912 C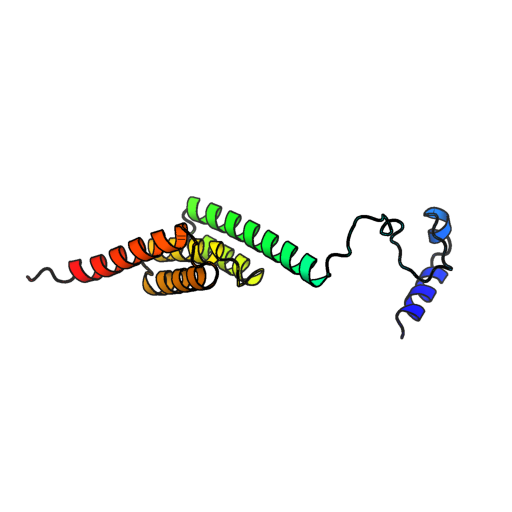 C . ASP A 1 121 ? -0.461 -13.400 -3.800 1.00 97.06 121 ASP A C 1
ATOM 914 O O . ASP A 1 121 ? -0.729 -13.020 -2.656 1.00 97.06 121 ASP A O 1
ATOM 918 N N . CYS A 1 122 ? -0.847 -14.587 -4.262 1.00 96.25 122 CYS A N 1
ATOM 919 C CA . CYS A 1 122 ? -1.687 -15.492 -3.496 1.00 96.25 122 CYS A CA 1
ATOM 920 C C . CYS A 1 122 ? -0.997 -16.044 -2.246 1.00 96.25 122 CYS A C 1
ATOM 922 O O . CYS A 1 122 ? -1.702 -16.409 -1.302 1.00 96.25 122 CYS A O 1
ATOM 924 N N . GLU A 1 123 ? 0.339 -16.081 -2.202 1.00 95.75 123 GLU A N 1
ATOM 925 C CA . GLU A 1 123 ? 1.145 -16.572 -1.076 1.00 95.75 123 GLU A CA 1
ATOM 926 C C . GLU A 1 123 ? 1.627 -15.439 -0.156 1.00 95.75 123 GLU A C 1
ATOM 928 O O . GLU A 1 123 ? 2.381 -15.681 0.791 1.00 95.75 123 GLU A O 1
ATOM 933 N N . HIS A 1 124 ? 1.142 -14.210 -0.358 1.00 97.19 124 HIS A N 1
ATOM 934 C CA . HIS A 1 124 ? 1.536 -13.068 0.455 1.00 97.19 124 HIS A CA 1
ATOM 935 C C . HIS A 1 124 ? 1.142 -13.259 1.930 1.00 97.19 124 HIS A C 1
ATOM 937 O O . HIS A 1 124 ? -0.007 -13.063 2.342 1.00 97.19 124 HIS A O 1
ATOM 943 N N . GLN A 1 125 ? 2.131 -13.578 2.768 1.00 96.44 125 GLN A N 1
ATOM 944 C CA . GLN A 1 125 ? 1.919 -13.962 4.168 1.00 96.44 125 GLN A CA 1
ATOM 945 C C . GLN A 1 125 ? 1.183 -12.883 4.976 1.00 96.44 125 GLN A C 1
ATOM 947 O O . GLN A 1 125 ? 0.197 -13.181 5.652 1.00 96.44 125 GLN A O 1
ATOM 952 N N . ASN A 1 126 ? 1.616 -11.622 4.864 1.00 95.62 126 ASN A N 1
ATOM 953 C CA . ASN A 1 126 ? 0.974 -10.510 5.568 1.00 95.62 126 ASN A CA 1
ATOM 954 C C . ASN A 1 126 ? -0.483 -10.309 5.128 1.00 95.62 126 ASN A C 1
ATOM 956 O O . ASN A 1 126 ? -1.340 -10.109 5.981 1.00 95.62 126 ASN A O 1
ATOM 960 N N . ALA A 1 127 ? -0.789 -10.401 3.828 1.00 97.38 127 ALA A N 1
ATOM 961 C CA . ALA A 1 127 ? -2.155 -10.238 3.332 1.00 97.38 127 ALA A CA 1
ATOM 962 C C . ALA A 1 127 ? -3.097 -11.309 3.911 1.00 97.38 127 ALA A C 1
ATOM 964 O O . ALA A 1 127 ? -4.167 -10.981 4.427 1.00 97.38 127 ALA A O 1
ATOM 965 N N . ARG A 1 128 ? -2.659 -12.578 3.926 1.00 96.94 128 ARG A N 1
ATOM 966 C CA . ARG A 1 128 ? -3.405 -13.696 4.536 1.00 96.94 128 ARG A CA 1
ATOM 967 C C . ARG A 1 128 ? -3.632 -13.500 6.034 1.00 96.94 128 ARG A C 1
ATOM 969 O O . ARG A 1 128 ? -4.700 -13.821 6.546 1.00 96.94 128 ARG A O 1
ATOM 976 N N . GLN A 1 129 ? -2.643 -12.973 6.749 1.00 96.62 129 GLN A N 1
ATOM 977 C CA . GLN A 1 129 ? -2.795 -12.693 8.176 1.00 96.62 129 GLN A CA 1
ATOM 978 C C . GLN A 1 129 ? -3.759 -11.529 8.420 1.00 96.62 129 GLN A C 1
ATOM 980 O O . GLN A 1 129 ? -4.670 -11.647 9.240 1.00 96.62 129 GLN A O 1
ATOM 985 N N . TYR A 1 130 ? -3.596 -10.425 7.689 1.00 97.06 130 TYR A N 1
ATOM 986 C CA . TYR A 1 130 ? -4.421 -9.237 7.868 1.00 97.06 130 TYR A CA 1
ATOM 987 C C . TYR A 1 130 ? -5.876 -9.455 7.466 1.00 97.06 130 TYR A C 1
ATOM 989 O O . TYR A 1 130 ? -6.752 -8.885 8.109 1.00 97.06 130 TYR A O 1
ATOM 997 N N . ILE A 1 131 ? -6.178 -10.283 6.461 1.00 97.06 131 ILE A N 1
ATOM 998 C CA . ILE A 1 131 ? -7.577 -10.513 6.067 1.00 97.06 131 ILE A CA 1
ATOM 999 C C . ILE A 1 131 ? -8.340 -11.249 7.166 1.00 97.06 131 ILE A C 1
ATOM 1001 O O . ILE A 1 131 ? -9.437 -10.835 7.533 1.00 97.06 131 ILE A O 1
ATOM 1005 N N . VAL A 1 132 ? -7.721 -12.258 7.784 1.00 96.50 132 VAL A N 1
ATOM 1006 C CA . VAL A 1 132 ? -8.318 -12.998 8.903 1.00 96.50 132 VAL A CA 1
ATOM 1007 C C . VAL A 1 132 ? -8.566 -12.070 10.091 1.00 96.50 132 VAL A C 1
ATOM 1009 O O . VAL A 1 132 ? -9.675 -12.036 10.623 1.00 96.50 132 VAL A O 1
ATOM 1012 N N . THR A 1 133 ? -7.570 -11.277 10.498 1.00 95.88 133 THR A N 1
ATOM 1013 C CA . THR A 1 133 ? -7.724 -10.368 11.646 1.00 95.88 133 THR A CA 1
ATOM 1014 C C . THR A 1 133 ? -8.731 -9.251 11.374 1.00 95.88 13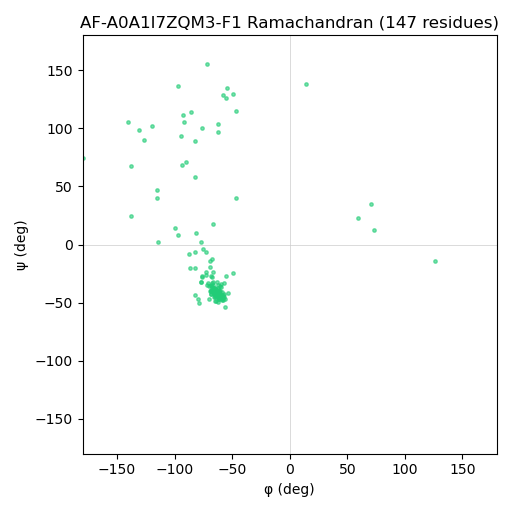3 THR A C 1
ATOM 1016 O O . THR A 1 133 ? -9.519 -8.917 12.260 1.00 95.88 133 THR A O 1
ATOM 1019 N N . THR A 1 134 ? -8.769 -8.723 10.149 1.00 96.19 134 THR A N 1
ATOM 1020 C CA . THR A 1 134 ? -9.725 -7.689 9.722 1.00 96.19 134 THR A CA 1
ATOM 1021 C C . THR A 1 134 ? -11.156 -8.224 9.738 1.00 96.19 134 THR A C 1
ATOM 1023 O O . THR A 1 134 ? -12.037 -7.566 10.287 1.00 96.19 134 THR A O 1
ATOM 1026 N N . LEU A 1 135 ? -11.396 -9.430 9.213 1.00 95.62 135 LEU A N 1
ATOM 1027 C CA . LEU A 1 135 ? -12.721 -10.063 9.221 1.00 95.62 135 LEU A CA 1
ATOM 1028 C C . LEU A 1 135 ? -13.214 -10.361 10.644 1.00 95.62 135 LEU A C 1
ATOM 1030 O O . LEU A 1 135 ? -14.373 -10.094 10.961 1.00 95.62 135 LEU A O 1
ATOM 1034 N N . LEU A 1 136 ? -12.335 -10.852 11.523 1.00 94.81 136 LEU A N 1
ATOM 1035 C CA . LEU A 1 136 ? -12.665 -11.073 12.935 1.00 94.81 136 LEU A CA 1
ATOM 1036 C C . LEU A 1 136 ? -13.018 -9.761 13.649 1.00 94.81 136 LEU A C 1
ATOM 1038 O O . LEU A 1 136 ? -14.023 -9.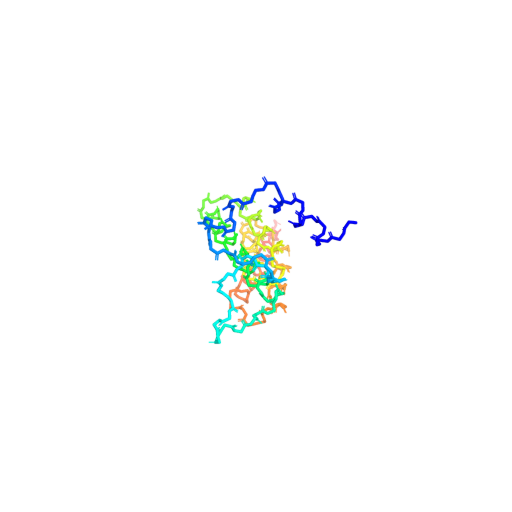691 14.358 1.00 94.81 136 LEU A O 1
ATOM 1042 N N . ALA A 1 137 ? -12.223 -8.708 13.442 1.00 92.50 137 ALA A N 1
ATOM 1043 C CA . ALA A 1 137 ? -12.493 -7.387 14.008 1.00 92.50 137 ALA A CA 1
ATOM 1044 C C . ALA A 1 137 ? -13.817 -6.803 13.489 1.00 92.50 137 ALA A C 1
ATOM 1046 O O . ALA A 1 137 ? -14.587 -6.224 14.261 1.00 92.50 137 ALA A O 1
ATOM 1047 N N . TRP A 1 138 ? -14.110 -7.004 12.203 1.00 93.19 138 TRP A N 1
ATOM 1048 C CA . TRP A 1 138 ? -15.358 -6.570 11.586 1.00 93.19 138 TRP A CA 1
ATOM 1049 C C . TRP A 1 138 ? -16.569 -7.287 12.193 1.00 93.19 138 TRP A C 1
ATOM 1051 O O . TRP A 1 138 ? -17.509 -6.622 12.624 1.00 93.19 138 TRP A O 1
ATOM 1061 N N . GLY A 1 139 ? -16.518 -8.617 12.323 1.00 92.12 139 GLY A N 1
ATOM 1062 C CA . GLY A 1 139 ? -17.579 -9.420 12.942 1.00 92.12 139 GLY A CA 1
ATOM 1063 C C . GLY A 1 139 ? -17.819 -9.080 14.418 1.00 92.12 139 GLY A C 1
ATOM 1064 O O . GLY A 1 139 ? -18.965 -8.888 14.832 1.00 92.12 139 GLY A O 1
ATOM 1065 N N . ASN A 1 140 ? -16.749 -8.910 15.203 1.00 88.44 140 ASN A N 1
ATOM 1066 C CA . ASN A 1 140 ? -16.849 -8.540 16.621 1.00 88.44 140 ASN A CA 1
ATOM 1067 C C . ASN A 1 140 ? -17.550 -7.190 16.824 1.00 88.44 140 ASN A C 1
ATOM 1069 O O . ASN A 1 140 ? -18.326 -7.030 17.768 1.00 88.44 140 ASN A O 1
ATOM 1073 N N . ARG A 1 141 ? -17.337 -6.224 15.922 1.00 82.44 141 ARG A N 1
ATOM 1074 C CA . ARG A 1 141 ? -17.997 -4.914 15.992 1.00 82.44 141 ARG A CA 1
ATOM 1075 C C . ARG A 1 141 ? -19.521 -5.009 15.876 1.00 82.44 141 ARG A C 1
ATOM 1077 O O . ARG A 1 141 ? -20.209 -4.233 16.533 1.00 82.44 141 ARG A O 1
ATOM 1084 N N . TYR A 1 142 ? -20.052 -5.941 15.085 1.00 74.38 142 TYR A N 1
ATOM 1085 C CA . TYR A 1 142 ? -21.503 -6.140 14.977 1.00 74.38 142 TYR A CA 1
ATOM 1086 C C . TYR A 1 142 ? -22.086 -6.901 16.172 1.00 74.38 142 TYR A C 1
ATOM 1088 O O . TYR A 1 142 ? -23.205 -6.615 16.586 1.00 74.38 142 TYR A O 1
ATOM 1096 N N . HIS A 1 143 ? -21.325 -7.820 16.774 1.00 61.97 143 HIS A N 1
ATOM 1097 C CA . HIS A 1 143 ? -21.798 -8.632 17.900 1.00 61.97 143 HIS A CA 1
ATOM 1098 C C . HIS A 1 143 ? -22.019 -7.821 19.191 1.00 61.97 143 HIS A C 1
ATOM 1100 O O . HIS A 1 143 ? -22.976 -8.067 19.925 1.00 61.97 143 HIS A O 1
ATOM 1106 N N . HIS A 1 144 ? -21.186 -6.809 19.461 1.00 57.25 144 HIS A N 1
ATOM 1107 C CA . HIS A 1 144 ? -21.338 -5.948 20.645 1.00 57.25 144 HIS A CA 1
ATOM 1108 C C . HIS A 1 144 ? -22.518 -4.956 20.565 1.00 57.25 144 HIS A C 1
ATOM 1110 O O . HIS A 1 144 ? -22.818 -4.300 21.559 1.00 57.25 144 HIS A O 1
ATOM 1116 N N . GLY A 1 145 ? -23.214 -4.860 19.424 1.00 53.97 145 GLY A N 1
ATOM 1117 C CA . GLY A 1 145 ? -24.448 -4.076 19.277 1.00 53.97 145 GLY A CA 1
ATOM 1118 C C . GLY A 1 145 ? -25.720 -4.790 19.757 1.00 53.97 145 GLY A C 1
ATOM 1119 O O . GLY A 1 145 ? -26.780 -4.173 19.788 1.00 53.97 145 GLY A O 1
ATOM 1120 N N . CYS A 1 146 ? -25.628 -6.070 20.138 1.00 55.84 146 CYS A N 1
ATOM 1121 C CA . CYS A 1 146 ? -26.764 -6.905 20.546 1.00 55.84 146 CYS A CA 1
ATOM 1122 C C . CYS A 1 146 ? -26.698 -7.332 22.023 1.00 55.84 146 CYS A C 1
ATOM 1124 O O . CYS A 1 146 ? -27.032 -8.470 22.354 1.00 55.84 146 CYS A O 1
ATOM 1126 N N . PHE A 1 147 ? -26.287 -6.439 22.928 1.00 51.19 147 PHE A N 1
ATOM 1127 C CA . PHE A 1 147 ? -26.629 -6.620 24.341 1.00 51.19 147 PHE A CA 1
ATOM 1128 C C . PHE A 1 147 ? -28.099 -6.231 24.520 1.00 51.19 147 PHE A C 1
ATOM 1130 O O . PHE A 1 147 ? -28.452 -5.054 24.516 1.00 51.19 147 PHE A O 1
ATOM 1137 N N . TRP A 1 148 ? -28.952 -7.251 24.580 1.00 51.84 148 TRP A N 1
ATOM 1138 C CA . TRP A 1 148 ? -30.361 -7.133 24.929 1.00 51.84 148 TRP A CA 1
ATOM 1139 C C . TRP A 1 148 ? -30.489 -6.430 26.288 1.00 51.84 148 TRP A C 1
ATOM 1141 O O . TRP A 1 148 ? -29.841 -6.835 27.254 1.00 51.84 148 TRP A O 1
ATOM 1151 N N . ASN A 1 149 ? -31.278 -5.356 26.303 1.00 43.31 149 ASN A N 1
ATOM 1152 C CA . ASN A 1 149 ? -31.721 -4.616 27.485 1.00 43.31 149 ASN A CA 1
ATOM 1153 C C . ASN A 1 149 ? -32.911 -5.338 28.130 1.00 43.31 149 ASN A C 1
ATOM 1155 O O . ASN A 1 149 ? -33.716 -5.906 27.353 1.00 43.31 149 ASN A O 1
#

Nearest PDB structures (foldseek):
  2vyi-assembly2_B  TM=9.411E-01  e=7.391E-04  Homo sapiens
  5lyn-assembly1_B  TM=9.631E-01  e=1.279E-03  Saccharomyces cerevisiae
  4cgv-assembly4_D  TM=9.678E-01  e=6.973E-03  Homo sapiens
  3fp4-assembly1_A  TM=8.623E-01  e=2.987E-03  Saccharomyces cerevisiae
  1a17-assembly1_A  TM=9.447E-01  e=7.330E-03  Homo sapiens

pLDDT: mean 80.87, std 20.77, range [41.31, 98.5]

InterPro domains:
  IPR011990 Tetratricopeptide-like helical domain superfamily [G3DSA:1.25.40.10] (42-143)
  IPR011990 Tetratricopeptide-like helical domain superfamily [SSF48452] (53-140)
  IPR039190 Tetratricopeptide repeat protein 14 [PTHR23184] (47-142)

Organism: NCBI:txid37863

Radius of gyration: 25.99 Å; Cα contacts (8 Å, |Δi|>4): 130; chains: 1; bounding box: 68×44×67 Å